Protein AF-A0A6A6BVY4-F1 (afdb_monomer)

Mean predicted aligned error: 12.81 Å

InterPro domains:
  IPR028094 Restriction of telomere capping protein 4, C-terminal [PF14474] (1-71)
  IPR028094 Restriction of telomere capping protein 4, C-terminal [SM01312] (4-73)
  IPR039024 Restriction of telomere capping protein 4 [PTHR41391] (13-90)

Structure (mmCIF, N/CA/C/O backbone):
data_AF-A0A6A6BVY4-F1
#
_entry.id   AF-A0A6A6BVY4-F1
#
loop_
_atom_site.group_PDB
_atom_site.id
_atom_site.type_symbol
_atom_site.label_atom_id
_atom_site.label_alt_id
_atom_site.label_comp_id
_atom_site.label_asym_id
_atom_site.label_entity_id
_atom_site.label_seq_id
_atom_site.pdbx_PDB_ins_code
_atom_site.Cartn_x
_atom_site.Cartn_y
_atom_site.Cartn_z
_atom_site.occupancy
_atom_site.B_iso_or_equiv
_atom_site.auth_seq_id
_atom_site.auth_comp_id
_atom_site.auth_asym_id
_atom_site.auth_atom_id
_atom_site.pdbx_PDB_model_num
ATOM 1 N N . MET A 1 1 ? 11.015 -10.879 -4.202 1.00 61.47 1 MET A N 1
ATOM 2 C CA . MET A 1 1 ? 9.552 -10.651 -4.291 1.00 61.47 1 MET A CA 1
ATOM 3 C C . MET A 1 1 ? 9.239 -9.662 -5.404 1.00 61.47 1 MET A C 1
ATOM 5 O O . MET A 1 1 ? 8.477 -10.021 -6.290 1.00 61.47 1 MET A O 1
ATOM 9 N N . MET A 1 2 ? 9.887 -8.491 -5.427 1.00 71.25 2 MET A N 1
ATOM 10 C CA . MET A 1 2 ? 9.717 -7.524 -6.520 1.00 71.25 2 MET A CA 1
ATOM 11 C C . MET A 1 2 ? 10.096 -8.060 -7.893 1.00 71.25 2 MET A C 1
ATOM 13 O O . MET A 1 2 ? 9.350 -7.818 -8.827 1.00 71.25 2 MET A O 1
ATOM 17 N N . ASP A 1 3 ? 11.137 -8.886 -8.009 1.00 74.62 3 ASP A N 1
ATOM 18 C CA . ASP A 1 3 ? 11.485 -9.508 -9.297 1.00 74.62 3 ASP A CA 1
ATOM 19 C C . ASP A 1 3 ? 10.357 -10.377 -9.869 1.00 74.62 3 ASP A C 1
ATOM 21 O O . ASP A 1 3 ? 10.190 -10.474 -11.081 1.00 74.62 3 ASP A O 1
ATOM 25 N N . TRP A 1 4 ? 9.552 -10.997 -8.998 1.00 79.06 4 TRP A N 1
ATOM 26 C CA . TRP A 1 4 ? 8.435 -11.835 -9.427 1.00 79.06 4 TRP A CA 1
ATOM 27 C C . TRP A 1 4 ? 7.242 -10.995 -9.878 1.00 79.06 4 TRP A C 1
ATOM 29 O O . TRP A 1 4 ? 6.656 -11.289 -10.914 1.00 79.06 4 TRP A O 1
ATOM 39 N N . ILE A 1 5 ? 6.907 -9.941 -9.124 1.00 72.75 5 ILE A N 1
ATOM 40 C CA . ILE A 1 5 ? 5.829 -9.012 -9.488 1.00 72.75 5 ILE A CA 1
ATOM 41 C C . ILE A 1 5 ? 6.218 -8.264 -10.766 1.00 72.75 5 ILE A C 1
ATOM 43 O O . ILE A 1 5 ? 5.482 -8.308 -11.744 1.00 72.75 5 ILE A O 1
ATOM 47 N N . ALA A 1 6 ? 7.410 -7.666 -10.806 1.00 75.25 6 ALA A N 1
ATOM 48 C CA . ALA A 1 6 ? 7.935 -6.993 -11.985 1.00 75.25 6 ALA A CA 1
ATOM 49 C C . ALA A 1 6 ? 7.931 -7.933 -13.198 1.00 75.25 6 ALA A C 1
ATOM 51 O O . ALA A 1 6 ? 7.350 -7.589 -14.221 1.00 75.25 6 ALA A O 1
ATOM 52 N N . GLY A 1 7 ? 8.438 -9.161 -13.079 1.00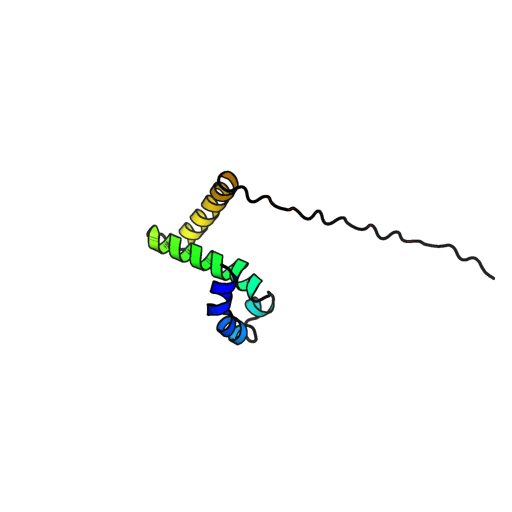 79.88 7 GLY A N 1
ATOM 53 C CA . GLY A 1 7 ? 8.404 -10.131 -14.179 1.00 79.88 7 GLY A CA 1
ATOM 54 C C . GLY A 1 7 ? 7.003 -10.526 -14.675 1.00 79.88 7 GLY A C 1
ATOM 55 O O . GLY A 1 7 ? 6.906 -11.223 -15.682 1.00 79.88 7 GLY A O 1
ATOM 56 N N . LYS A 1 8 ? 5.925 -10.133 -13.984 1.00 82.94 8 LYS A N 1
ATOM 57 C CA . LYS A 1 8 ? 4.535 -10.420 -14.364 1.00 82.94 8 LYS A CA 1
ATOM 58 C C . LYS A 1 8 ? 3.748 -9.236 -14.907 1.00 82.94 8 LYS A C 1
ATOM 60 O O . LYS A 1 8 ? 2.759 -9.496 -15.574 1.00 82.94 8 LYS A O 1
ATOM 65 N N . VAL A 1 9 ? 4.135 -8.002 -14.585 1.00 81.44 9 VAL A N 1
ATOM 66 C CA . VAL A 1 9 ? 3.372 -6.795 -14.966 1.00 81.44 9 VAL A CA 1
ATOM 67 C C . VAL A 1 9 ? 4.207 -5.725 -15.678 1.00 81.44 9 VAL A C 1
ATOM 69 O O . VAL A 1 9 ? 3.684 -4.683 -16.056 1.00 81.44 9 VAL A O 1
ATOM 72 N N . THR A 1 10 ? 5.518 -5.931 -15.841 1.00 83.31 10 THR A N 1
ATOM 73 C CA . THR A 1 10 ? 6.422 -4.914 -16.415 1.00 83.31 10 THR A CA 1
ATOM 74 C C . THR A 1 10 ? 6.176 -4.676 -17.902 1.00 83.31 10 THR A C 1
ATOM 76 O O . THR A 1 10 ? 6.285 -3.533 -18.340 1.00 83.31 10 THR A O 1
ATOM 79 N N . ASP A 1 11 ? 5.813 -5.710 -18.661 1.00 84.94 11 ASP A N 1
ATOM 80 C CA . ASP A 1 11 ? 5.570 -5.592 -20.103 1.00 84.94 11 ASP A CA 1
ATOM 81 C C . ASP A 1 11 ? 4.342 -4.709 -20.376 1.00 84.94 11 ASP A C 1
ATOM 83 O O . ASP A 1 11 ? 4.413 -3.768 -21.168 1.00 84.94 11 ASP A O 1
ATOM 87 N N . GLU A 1 12 ? 3.255 -4.928 -19.634 1.00 86.06 12 GLU A N 1
ATOM 88 C CA . GLU A 1 12 ? 2.038 -4.121 -19.705 1.00 86.06 12 GLU A CA 1
ATOM 89 C C . GLU A 1 12 ? 2.281 -2.681 -19.235 1.00 86.06 12 GLU A C 1
ATOM 91 O O . GLU A 1 12 ? 1.806 -1.732 -19.859 1.00 86.06 12 GLU A O 1
ATOM 96 N N . ILE A 1 13 ? 3.058 -2.484 -18.161 1.00 83.62 13 ILE A N 1
ATOM 97 C CA . ILE A 1 13 ? 3.397 -1.133 -17.692 1.00 83.62 13 ILE A CA 1
ATOM 98 C C . ILE A 1 13 ? 4.228 -0.395 -18.747 1.00 83.62 13 ILE A C 1
ATOM 100 O O . ILE A 1 13 ? 3.977 0.783 -18.996 1.00 83.62 13 ILE A O 1
ATOM 104 N N . HIS A 1 14 ? 5.186 -1.059 -19.400 1.00 82.19 14 HIS A N 1
ATOM 105 C CA . HIS A 1 14 ? 5.999 -0.446 -20.453 1.00 82.19 14 HIS A CA 1
ATOM 106 C C . HIS A 1 14 ? 5.184 -0.033 -21.679 1.00 82.19 14 HIS A C 1
ATOM 108 O O . HIS A 1 14 ? 5.454 1.026 -22.250 1.00 82.19 14 HIS A O 1
ATOM 114 N N . GLU A 1 15 ? 4.190 -0.829 -22.070 1.00 85.12 15 GLU A N 1
ATOM 115 C CA . GLU A 1 15 ? 3.304 -0.510 -23.190 1.00 85.12 15 GLU A CA 1
ATOM 116 C C . GLU A 1 15 ? 2.492 0.768 -22.922 1.00 85.12 15 GLU A C 1
ATOM 118 O O . GLU A 1 15 ? 2.364 1.633 -23.793 1.00 85.12 15 GLU A O 1
ATOM 123 N N . VAL A 1 16 ? 2.008 0.937 -21.689 1.00 80.88 16 VAL A N 1
ATOM 124 C CA . VAL A 1 16 ? 1.188 2.093 -21.296 1.00 80.88 16 VAL A CA 1
ATOM 125 C C . VAL A 1 16 ? 2.042 3.311 -20.910 1.00 80.88 16 VAL A C 1
ATOM 127 O O . VAL A 1 16 ? 1.607 4.447 -21.106 1.00 80.88 16 VAL A O 1
ATOM 130 N N . ALA A 1 17 ? 3.286 3.116 -20.454 1.00 78.25 17 ALA A N 1
ATOM 131 C CA . ALA A 1 17 ? 4.196 4.188 -20.028 1.00 78.25 17 ALA A CA 1
ATOM 132 C C . ALA A 1 17 ? 4.469 5.246 -21.107 1.00 78.25 17 ALA A C 1
ATOM 134 O O . ALA A 1 17 ? 4.708 6.408 -20.786 1.00 78.25 17 ALA A O 1
ATOM 135 N N . GLY A 1 18 ? 4.425 4.863 -22.387 1.00 71.06 18 GLY A N 1
ATOM 136 C CA . GLY A 1 18 ? 4.578 5.801 -23.502 1.00 71.06 18 GLY A CA 1
ATOM 137 C C . GLY A 1 18 ? 3.379 6.736 -23.705 1.00 71.06 18 GLY A C 1
ATOM 138 O O . GLY A 1 18 ? 3.515 7.761 -24.370 1.00 71.06 18 GLY A O 1
ATOM 139 N N . SER A 1 19 ? 2.219 6.392 -23.142 1.00 79.00 19 SER A N 1
ATOM 140 C CA . SER A 1 19 ? 0.956 7.125 -23.304 1.00 79.00 19 SER A CA 1
ATOM 141 C C . SER A 1 19 ? 0.477 7.793 -22.013 1.00 79.00 19 SER A C 1
ATOM 143 O O . SER A 1 19 ? -0.260 8.775 -22.085 1.00 79.00 19 SER A O 1
ATOM 145 N N . ASP A 1 20 ? 0.894 7.290 -20.847 1.00 78.19 20 ASP A N 1
ATOM 146 C CA . ASP A 1 20 ? 0.528 7.828 -19.536 1.00 78.19 20 ASP A CA 1
ATOM 147 C C . ASP A 1 20 ? 1.713 8.573 -18.879 1.00 78.19 20 ASP A C 1
ATOM 149 O O . ASP A 1 20 ? 2.693 7.943 -18.460 1.00 78.19 20 ASP A O 1
ATOM 153 N N . PRO A 1 21 ? 1.633 9.912 -18.733 1.00 70.62 21 PRO A N 1
ATOM 154 C CA . PRO A 1 21 ? 2.681 10.715 -18.107 1.00 70.62 21 PRO A CA 1
ATOM 155 C C . PRO A 1 21 ? 2.978 10.339 -16.649 1.00 70.62 21 PRO A C 1
ATOM 157 O O . PRO A 1 21 ? 4.105 10.537 -16.199 1.00 70.62 21 PRO A O 1
ATOM 160 N N . LEU A 1 22 ? 1.999 9.815 -15.901 1.00 70.19 22 LEU A N 1
ATOM 161 C CA . LEU A 1 22 ? 2.183 9.419 -14.499 1.00 70.19 22 LEU A CA 1
ATOM 162 C C . LEU A 1 22 ? 3.045 8.162 -14.384 1.00 70.19 22 LEU A C 1
ATOM 164 O O . LEU A 1 22 ? 3.830 8.038 -13.443 1.00 70.19 22 LEU A O 1
ATOM 168 N N . ILE A 1 23 ? 2.932 7.262 -15.363 1.00 71.06 23 ILE A N 1
ATOM 169 C CA . ILE A 1 23 ? 3.775 6.072 -15.466 1.00 71.06 23 ILE A CA 1
ATOM 170 C C . ILE A 1 23 ? 5.158 6.466 -15.994 1.00 71.06 23 ILE A C 1
ATOM 172 O O . ILE A 1 23 ? 6.163 6.081 -15.405 1.00 71.06 23 ILE A O 1
ATOM 176 N N . GLY A 1 24 ? 5.225 7.278 -17.055 1.00 65.81 24 GLY A N 1
ATOM 177 C CA . GLY A 1 24 ? 6.485 7.696 -17.680 1.00 65.81 24 GLY A CA 1
ATOM 178 C C . GLY A 1 24 ? 7.379 8.595 -16.812 1.00 65.81 24 GLY A C 1
ATOM 179 O O . GLY A 1 24 ? 8.586 8.652 -17.038 1.00 65.81 24 GLY A O 1
ATOM 180 N N . TYR A 1 25 ? 6.817 9.285 -15.811 1.00 63.69 25 TYR A N 1
ATOM 181 C CA . TYR A 1 25 ? 7.578 10.117 -14.869 1.00 63.69 25 TYR A CA 1
ATOM 182 C C . TYR A 1 25 ? 8.382 9.297 -13.844 1.00 63.69 25 TYR A C 1
ATOM 184 O O . TYR A 1 25 ? 9.402 9.771 -13.343 1.00 63.69 25 TYR A O 1
ATOM 192 N N . LYS A 1 26 ? 7.953 8.068 -13.528 1.00 66.62 26 LYS A N 1
ATOM 193 C CA . LYS A 1 26 ? 8.652 7.171 -12.593 1.00 66.62 26 LYS A CA 1
ATOM 194 C C . LYS A 1 26 ? 9.333 6.027 -13.343 1.00 66.62 26 LYS A C 1
ATOM 196 O O . LYS A 1 26 ? 8.994 5.698 -14.474 1.00 66.62 26 LYS A O 1
ATOM 201 N N . THR A 1 27 ? 10.306 5.376 -12.705 1.00 81.81 27 THR A N 1
ATOM 202 C CA . THR A 1 27 ? 10.758 4.061 -13.189 1.00 81.81 27 THR A CA 1
ATOM 203 C C . THR A 1 27 ? 9.608 3.059 -13.040 1.00 81.81 27 THR A C 1
ATOM 205 O O . THR A 1 27 ? 8.784 3.210 -12.138 1.00 81.81 27 THR A O 1
ATOM 208 N N . VAL A 1 28 ? 9.558 2.004 -13.862 1.00 81.00 28 VAL A N 1
ATOM 209 C CA . VAL A 1 28 ? 8.527 0.949 -13.730 1.00 81.00 28 VAL A CA 1
ATOM 210 C C . VAL A 1 28 ? 8.476 0.395 -12.305 1.00 81.00 28 VAL A C 1
ATOM 212 O O . VAL A 1 28 ? 7.402 0.249 -11.728 1.00 81.00 28 VAL A O 1
ATOM 215 N N . SER A 1 29 ? 9.642 0.175 -11.692 1.00 82.25 29 SER A N 1
ATOM 216 C CA . SER A 1 29 ? 9.724 -0.243 -10.292 1.00 82.25 29 SER A CA 1
ATOM 217 C C . SER A 1 29 ? 9.120 0.792 -9.339 1.00 82.25 29 SER A C 1
ATOM 219 O O . SER A 1 29 ? 8.397 0.410 -8.424 1.00 82.25 29 SER A O 1
ATOM 221 N N . GLY A 1 30 ? 9.389 2.086 -9.544 1.00 84.56 30 GLY A N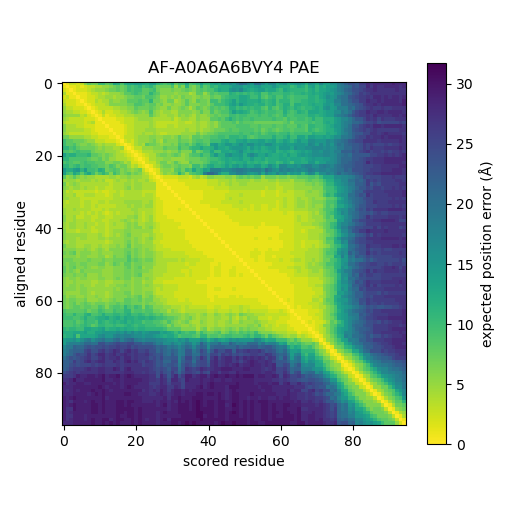 1
ATOM 222 C CA . GLY A 1 30 ? 8.811 3.164 -8.738 1.00 84.56 30 GLY A CA 1
ATOM 223 C C . GLY A 1 30 ? 7.292 3.255 -8.882 1.00 84.56 30 GLY A C 1
ATOM 224 O O . GLY A 1 30 ? 6.592 3.425 -7.890 1.00 84.56 30 GLY A O 1
ATOM 225 N N . PHE A 1 31 ? 6.760 3.057 -10.089 1.00 84.06 31 PHE A N 1
ATOM 226 C CA . PHE A 1 31 ? 5.315 2.996 -10.309 1.00 84.06 31 PHE A CA 1
ATOM 227 C C . PHE A 1 31 ? 4.670 1.795 -9.598 1.00 84.06 31 PHE A C 1
ATOM 229 O O . PHE A 1 31 ? 3.644 1.945 -8.937 1.00 84.06 31 PHE A O 1
ATOM 236 N N . ILE A 1 32 ? 5.298 0.615 -9.661 1.00 85.19 32 ILE A N 1
ATOM 237 C CA . ILE A 1 32 ? 4.820 -0.565 -8.930 1.00 85.19 32 ILE A CA 1
ATOM 23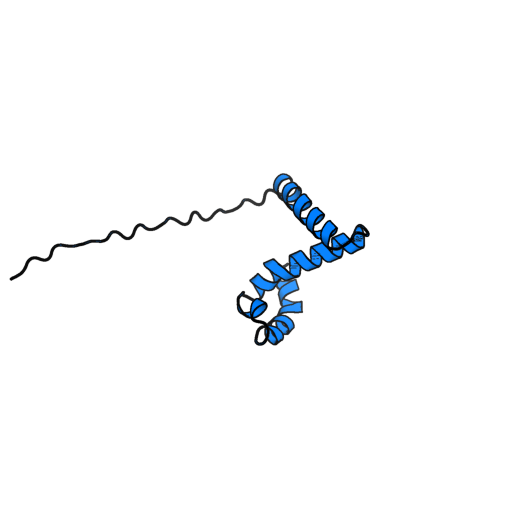8 C C . ILE A 1 32 ? 4.803 -0.290 -7.418 1.00 85.19 32 ILE A C 1
ATOM 240 O O . ILE A 1 32 ? 3.785 -0.536 -6.776 1.00 85.19 32 ILE A O 1
ATOM 244 N N . GLN A 1 33 ? 5.906 0.224 -6.858 1.00 85.50 33 GLN A N 1
ATOM 245 C CA . GLN A 1 33 ? 6.036 0.456 -5.413 1.00 85.50 33 GLN A CA 1
ATOM 246 C C . GLN A 1 33 ? 5.092 1.531 -4.888 1.00 85.50 33 GLN A C 1
ATOM 248 O O . GLN A 1 33 ? 4.462 1.340 -3.858 1.00 85.50 33 GLN A O 1
ATOM 253 N N . GLU A 1 34 ? 5.028 2.672 -5.566 1.00 86.69 34 GLU A N 1
ATOM 254 C CA . GLU A 1 34 ? 4.393 3.867 -5.011 1.00 86.69 34 GLU A CA 1
ATOM 255 C C . GLU A 1 34 ? 2.926 4.006 -5.427 1.00 86.69 34 GLU A C 1
ATOM 257 O O . GLU A 1 34 ? 2.235 4.878 -4.909 1.00 86.69 34 GLU A O 1
ATOM 262 N N . VAL A 1 35 ? 2.452 3.186 -6.373 1.00 87.75 35 VAL A N 1
ATOM 263 C CA . VAL A 1 35 ? 1.075 3.257 -6.886 1.00 87.75 35 VAL A CA 1
ATOM 264 C C . VAL A 1 35 ? 0.397 1.893 -6.849 1.00 87.75 35 VAL A C 1
ATOM 266 O O . VAL A 1 35 ? -0.569 1.715 -6.112 1.00 87.75 35 VAL A O 1
ATOM 269 N N . LEU A 1 36 ? 0.898 0.910 -7.605 1.00 87.50 36 LEU A N 1
ATOM 270 C CA . LEU A 1 36 ? 0.179 -0.363 -7.757 1.00 87.50 36 LEU A CA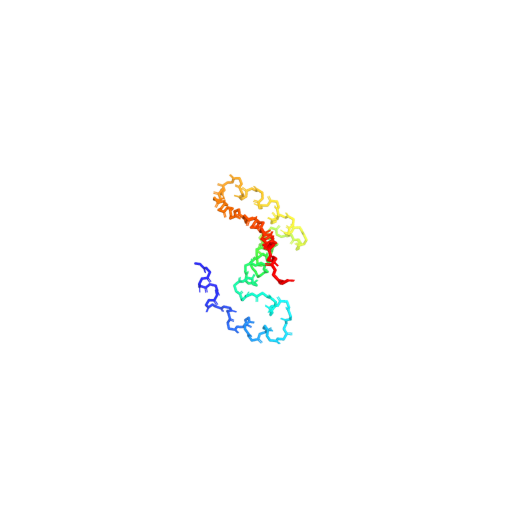 1
ATOM 271 C C . LEU A 1 36 ? 0.083 -1.152 -6.451 1.00 87.50 36 LEU A C 1
ATOM 273 O O . LEU A 1 36 ? -0.964 -1.726 -6.166 1.00 87.50 36 LEU A O 1
ATOM 277 N N . VAL A 1 37 ? 1.158 -1.191 -5.662 1.00 89.19 37 VAL A N 1
ATOM 278 C CA . VAL A 1 37 ? 1.171 -1.907 -4.380 1.00 89.19 37 VAL A CA 1
ATOM 279 C C . VAL A 1 37 ? 0.197 -1.275 -3.369 1.00 89.19 37 VAL A C 1
ATOM 281 O O . VAL A 1 37 ? -0.645 -2.016 -2.859 1.00 89.19 37 VAL A O 1
ATOM 284 N N . PRO A 1 38 ? 0.224 0.049 -3.103 1.00 91.12 38 PRO A N 1
ATOM 285 C CA . PRO A 1 38 ? -0.756 0.700 -2.230 1.00 91.12 38 PRO A CA 1
ATOM 286 C C . PRO A 1 38 ? -2.210 0.548 -2.692 1.00 91.12 38 PRO A C 1
ATOM 288 O O . PRO A 1 38 ? -3.094 0.299 -1.870 1.00 91.12 38 PRO A O 1
ATOM 291 N N . GLU A 1 39 ? -2.478 0.654 -3.996 1.00 93.56 39 GLU A N 1
ATOM 292 C CA . GLU A 1 39 ? -3.838 0.488 -4.525 1.00 93.56 39 GLU A CA 1
ATOM 293 C C . GLU A 1 39 ? -4.323 -0.960 -4.393 1.00 93.56 39 GLU A C 1
ATOM 295 O O . GLU A 1 39 ? -5.450 -1.201 -3.961 1.00 93.56 39 GLU A O 1
ATOM 300 N N . LEU A 1 40 ? -3.460 -1.948 -4.659 1.00 93.88 40 LEU A N 1
ATOM 301 C CA . LEU A 1 40 ? -3.789 -3.352 -4.416 1.00 93.88 40 LEU A CA 1
ATOM 302 C C . LEU A 1 40 ? -4.068 -3.622 -2.933 1.00 93.88 40 LEU A C 1
ATOM 304 O O . LEU A 1 40 ? -5.046 -4.293 -2.614 1.00 93.88 40 LEU A O 1
ATOM 308 N N . ALA A 1 41 ? -3.247 -3.085 -2.029 1.00 94.38 41 ALA A N 1
ATOM 309 C CA . ALA A 1 41 ? -3.467 -3.216 -0.591 1.00 94.38 41 ALA A CA 1
ATOM 310 C C . ALA A 1 41 ? -4.812 -2.602 -0.164 1.00 94.38 41 ALA A C 1
ATOM 312 O O . ALA A 1 41 ? -5.563 -3.226 0.583 1.00 94.38 41 ALA A O 1
ATOM 313 N N . THR A 1 42 ? -5.153 -1.427 -0.697 1.00 96.56 42 THR A N 1
ATOM 314 C CA . THR A 1 42 ? -6.441 -0.761 -0.450 1.00 96.56 42 THR A CA 1
ATOM 315 C C . THR A 1 42 ? -7.618 -1.620 -0.916 1.00 96.56 42 THR A C 1
ATOM 317 O O . THR A 1 42 ? -8.579 -1.792 -0.167 1.00 96.56 42 THR A O 1
ATOM 320 N N . MET A 1 43 ? -7.540 -2.200 -2.120 1.00 97.38 43 MET A N 1
ATOM 321 C CA . MET A 1 43 ? -8.581 -3.096 -2.641 1.00 97.38 43 MET A CA 1
ATOM 322 C C . MET A 1 43 ? -8.751 -4.344 -1.771 1.00 97.38 43 MET A C 1
ATOM 324 O O . MET A 1 43 ? -9.880 -4.714 -1.461 1.00 97.38 43 MET A O 1
ATOM 328 N N . LEU A 1 44 ? -7.646 -4.959 -1.339 1.00 97.19 44 LEU A N 1
ATOM 329 C CA . LEU A 1 44 ? -7.681 -6.139 -0.473 1.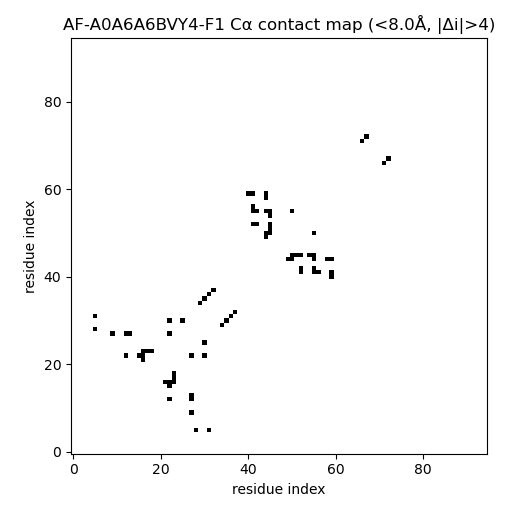00 97.19 44 LEU A CA 1
ATOM 330 C C . LEU A 1 44 ? -8.315 -5.831 0.888 1.00 97.19 44 LEU A C 1
ATOM 332 O O . LEU A 1 44 ? -9.123 -6.616 1.371 1.00 97.19 44 LEU A O 1
ATOM 336 N N . ILE A 1 45 ? -7.996 -4.681 1.488 1.00 97.81 45 ILE A N 1
ATOM 337 C CA . ILE A 1 45 ? -8.612 -4.234 2.746 1.00 97.81 45 ILE A CA 1
ATOM 338 C C . ILE A 1 45 ? -10.110 -3.990 2.557 1.00 97.81 45 ILE A C 1
ATOM 340 O O . ILE A 1 45 ? -10.912 -4.405 3.391 1.00 97.81 45 ILE A O 1
ATOM 344 N N . ALA A 1 46 ? -10.494 -3.317 1.469 1.00 98.12 46 ALA A N 1
ATOM 345 C CA . ALA A 1 46 ? -11.893 -3.042 1.169 1.00 98.12 46 ALA A CA 1
ATOM 346 C C . ALA A 1 46 ? -12.707 -4.337 1.012 1.00 98.12 46 ALA A C 1
ATOM 348 O O . ALA A 1 46 ? -13.801 -4.431 1.566 1.00 98.12 46 ALA A O 1
ATOM 349 N N . GLU A 1 47 ? -12.161 -5.329 0.300 1.00 98.25 47 GLU A N 1
ATOM 350 C CA . GLU A 1 47 ? -12.789 -6.638 0.089 1.00 98.25 47 GLU A CA 1
ATOM 351 C C . GLU A 1 47 ? -12.885 -7.454 1.386 1.00 98.25 47 GLU A C 1
ATOM 353 O O . GLU A 1 47 ? -13.951 -7.981 1.697 1.00 98.25 47 GLU A O 1
ATOM 358 N N . ASP A 1 48 ? -11.799 -7.544 2.158 1.00 98.25 48 ASP A N 1
ATOM 359 C CA . ASP A 1 48 ? -11.743 -8.370 3.371 1.00 98.25 48 ASP A CA 1
ATOM 360 C C . ASP A 1 48 ? -12.601 -7.798 4.509 1.00 98.25 48 ASP A C 1
ATOM 362 O O . ASP A 1 48 ? -13.263 -8.535 5.242 1.00 98.25 48 ASP A O 1
ATOM 366 N N . MET A 1 49 ? -12.626 -6.469 4.644 1.00 97.44 49 MET A N 1
ATOM 367 C CA . MET A 1 49 ?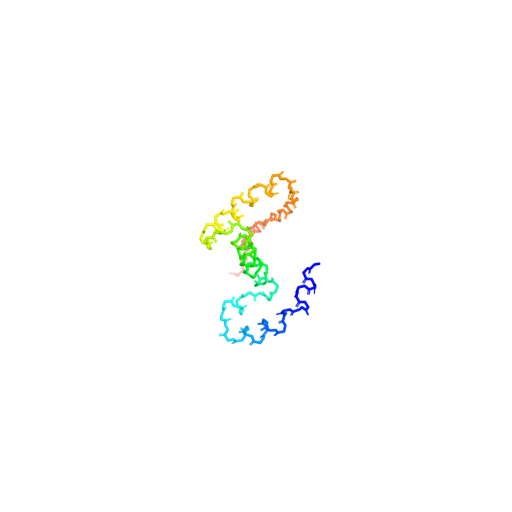 -13.313 -5.784 5.742 1.00 97.44 49 MET A CA 1
ATOM 368 C C . MET A 1 49 ? -14.718 -5.280 5.379 1.00 97.44 49 MET A C 1
ATOM 370 O O . MET A 1 49 ? -15.382 -4.710 6.245 1.00 97.44 49 MET A O 1
ATOM 374 N N . ASP A 1 50 ? -15.170 -5.480 4.135 1.00 97.81 50 ASP A N 1
ATOM 375 C CA . ASP A 1 50 ? -16.447 -4.985 3.591 1.00 97.81 50 ASP A CA 1
ATOM 376 C C . ASP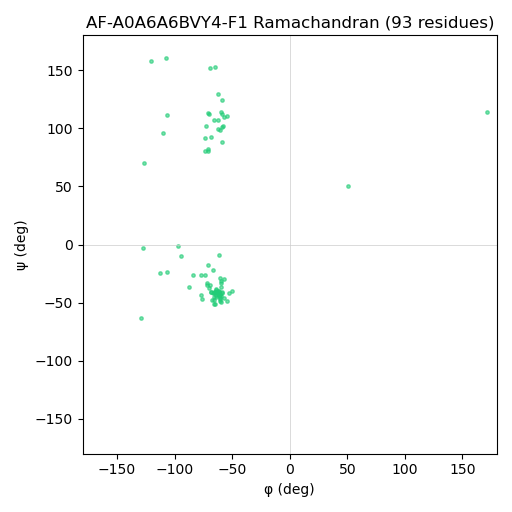 A 1 50 ? -16.647 -3.475 3.835 1.00 97.81 50 ASP A C 1
ATOM 378 O O . ASP A 1 50 ? -17.657 -3.006 4.370 1.00 97.81 50 ASP A O 1
ATOM 382 N N . VAL A 1 51 ? -15.629 -2.687 3.479 1.00 98.25 51 VAL A N 1
ATOM 383 C CA . VAL A 1 51 ? -15.633 -1.226 3.638 1.00 98.25 51 VAL A CA 1
ATOM 384 C C . VAL A 1 51 ? -15.451 -0.511 2.307 1.00 98.25 51 VAL A C 1
ATOM 386 O O . VAL A 1 51 ? -14.902 -1.038 1.345 1.00 98.25 51 VAL A O 1
ATOM 389 N N . GLN A 1 52 ? -15.888 0.747 2.257 1.00 97.75 52 GLN A N 1
ATOM 390 C CA . GLN A 1 52 ? -15.630 1.598 1.099 1.00 97.75 52 GLN A CA 1
ATOM 391 C C . GLN A 1 52 ? -14.146 1.956 0.997 1.00 97.75 52 GLN A C 1
ATOM 393 O O . GLN A 1 52 ? -13.452 2.101 2.003 1.00 97.75 52 GLN A O 1
ATOM 398 N N . GLU A 1 53 ? -13.700 2.205 -0.230 1.00 96.12 53 GLU A N 1
ATOM 399 C CA . GLU A 1 53 ? -12.317 2.531 -0.588 1.00 96.12 53 GLU A CA 1
ATOM 400 C C . GLU A 1 53 ? -11.711 3.661 0.262 1.00 96.12 53 GLU A C 1
ATOM 402 O O . GLU A 1 53 ? -10.567 3.569 0.698 1.00 96.12 53 GLU A O 1
ATOM 407 N N . ALA A 1 54 ? -12.489 4.706 0.570 1.00 96.88 54 ALA A N 1
ATOM 408 C CA . ALA A 1 54 ? -12.039 5.796 1.437 1.00 96.88 54 ALA A CA 1
ATOM 409 C C . ALA A 1 54 ? -11.656 5.302 2.843 1.00 96.88 54 ALA A C 1
ATOM 411 O O . ALA A 1 54 ? -10.592 5.649 3.348 1.00 96.88 54 ALA A O 1
ATOM 412 N N . ARG A 1 55 ? -12.479 4.432 3.444 1.00 97.62 55 ARG A N 1
ATOM 413 C CA . ARG A 1 55 ? -12.186 3.854 4.761 1.00 97.62 55 ARG A CA 1
ATOM 414 C C . ARG A 1 55 ? -11.050 2.835 4.687 1.00 97.62 55 ARG A C 1
ATOM 416 O O . ARG A 1 55 ? -10.252 2.767 5.613 1.00 97.62 55 ARG A O 1
ATOM 423 N N . ALA A 1 56 ? -10.936 2.081 3.595 1.00 97.81 56 ALA A N 1
ATOM 424 C CA . ALA A 1 56 ? -9.805 1.179 3.386 1.00 97.81 56 ALA A CA 1
ATOM 425 C C . ALA A 1 56 ? -8.464 1.932 3.341 1.00 97.81 56 ALA A C 1
ATOM 427 O O . ALA A 1 56 ? -7.499 1.482 3.955 1.00 97.81 56 ALA A O 1
ATOM 428 N N . ARG A 1 57 ? -8.411 3.108 2.696 1.00 95.81 57 ARG A N 1
ATOM 429 C CA . ARG A 1 57 ? -7.214 3.969 2.706 1.00 95.81 57 ARG A CA 1
ATOM 430 C C . ARG A 1 57 ? -6.864 4.474 4.102 1.00 95.81 57 ARG A C 1
ATOM 432 O O . ARG A 1 57 ? -5.693 4.478 4.464 1.00 95.81 57 ARG A O 1
ATOM 439 N N . GLU A 1 58 ? -7.864 4.871 4.889 1.00 96.69 58 GLU A N 1
ATOM 440 C CA . GLU A 1 58 ? -7.649 5.258 6.290 1.00 96.69 58 GLU A CA 1
ATOM 441 C C . GLU A 1 58 ? -7.072 4.095 7.103 1.00 96.69 58 GLU A C 1
ATOM 443 O O . GLU A 1 58 ? -6.074 4.271 7.791 1.00 96.69 58 GLU A O 1
ATOM 448 N N . ILE A 1 59 ? -7.643 2.893 6.970 1.00 96.50 59 ILE A N 1
ATOM 449 C CA . ILE A 1 59 ? -7.165 1.686 7.660 1.00 96.50 59 ILE A CA 1
ATOM 450 C C . ILE A 1 59 ? -5.733 1.336 7.244 1.00 96.50 59 ILE A C 1
ATOM 452 O O . ILE A 1 59 ? -4.926 0.964 8.097 1.00 96.50 59 ILE A O 1
ATOM 456 N N . LEU A 1 60 ? -5.397 1.457 5.957 1.00 94.75 60 LEU A N 1
ATOM 457 C CA . LEU A 1 60 ? -4.038 1.216 5.473 1.00 94.75 60 LEU A CA 1
ATOM 458 C C . LEU A 1 60 ? -3.040 2.193 6.114 1.00 94.75 60 LEU A C 1
ATOM 460 O O . LEU A 1 60 ? -1.987 1.756 6.568 1.00 94.75 60 LEU A O 1
ATOM 464 N N . GLY A 1 61 ? -3.398 3.477 6.222 1.00 92.81 61 GLY A N 1
ATOM 465 C CA . GLY A 1 61 ? -2.584 4.484 6.914 1.00 92.81 61 GLY A CA 1
ATOM 466 C C . GLY A 1 61 ? -2.469 4.243 8.425 1.00 92.81 61 GLY A C 1
ATOM 467 O O . GLY A 1 61 ? -1.380 4.319 8.979 1.00 92.81 61 GLY A O 1
ATOM 468 N N . GLU A 1 62 ? -3.565 3.870 9.095 1.00 93.25 62 GLU A N 1
ATOM 469 C CA . GLU A 1 62 ? -3.549 3.451 10.510 1.00 93.25 62 GLU A CA 1
ATOM 470 C C . GLU A 1 62 ? -2.641 2.216 10.720 1.00 93.25 62 GLU A C 1
ATOM 472 O O . GLU A 1 62 ? -1.995 2.068 11.759 1.00 93.25 62 GLU A O 1
ATOM 477 N N . SER A 1 63 ? -2.566 1.328 9.723 1.00 91.06 63 SER A N 1
ATOM 478 C CA . SER A 1 63 ? -1.747 0.110 9.769 1.00 91.06 63 SER A CA 1
ATOM 479 C C . SER A 1 63 ? -0.256 0.368 9.548 1.00 91.06 63 SER A C 1
ATOM 481 O O . SER A 1 63 ? 0.557 -0.415 10.037 1.00 91.06 63 SER A O 1
ATOM 483 N N . GLU A 1 64 ? 0.115 1.442 8.848 1.00 88.25 64 GLU A N 1
ATOM 484 C CA . GLU A 1 64 ? 1.512 1.851 8.644 1.00 88.25 64 GLU A CA 1
ATOM 485 C C . GLU A 1 64 ? 2.196 2.139 9.988 1.00 88.25 64 GLU A C 1
ATOM 487 O O . GLU A 1 64 ? 3.232 1.548 10.288 1.00 88.25 64 GLU A O 1
ATOM 492 N N . GLU A 1 65 ? 1.547 2.923 10.856 1.00 84.06 65 GLU A N 1
ATOM 493 C CA . GLU A 1 65 ? 2.056 3.246 12.197 1.00 84.06 65 GLU A CA 1
ATOM 494 C C . GLU A 1 65 ? 2.273 1.980 13.047 1.00 84.06 65 GLU A C 1
ATOM 496 O O . GLU A 1 65 ? 3.287 1.828 13.732 1.00 84.06 65 GLU A O 1
ATOM 501 N N . ILE A 1 66 ? 1.341 1.024 12.979 1.00 86.00 66 ILE A N 1
ATOM 502 C CA . ILE A 1 66 ? 1.475 -0.268 13.666 1.00 86.00 66 ILE A CA 1
ATOM 503 C C . ILE A 1 66 ? 2.625 -1.084 13.060 1.00 86.00 66 ILE A C 1
ATOM 505 O O . ILE A 1 66 ? 3.395 -1.711 13.795 1.00 86.00 66 ILE A O 1
ATOM 509 N N . GLY A 1 67 ? 2.743 -1.081 11.732 1.00 85.94 67 GLY A N 1
ATOM 510 C CA . GLY A 1 67 ? 3.804 -1.749 10.989 1.00 85.94 67 GLY A CA 1
ATOM 511 C C . GLY A 1 67 ? 5.189 -1.274 11.416 1.00 85.94 67 GLY A C 1
ATOM 512 O O . GLY A 1 67 ? 6.039 -2.111 11.718 1.00 85.94 67 GLY A O 1
ATOM 513 N N . ASP A 1 68 ? 5.381 0.036 11.548 1.00 84.81 68 ASP A N 1
ATOM 514 C CA . ASP A 1 68 ? 6.641 0.641 11.991 1.00 84.81 68 ASP A CA 1
ATOM 515 C C . ASP A 1 68 ? 7.019 0.229 13.417 1.00 84.81 68 ASP A C 1
ATOM 517 O O . ASP A 1 68 ? 8.183 -0.058 13.713 1.00 84.81 68 ASP A O 1
ATOM 521 N N . LEU A 1 69 ? 6.036 0.151 14.316 1.00 83.50 69 LEU A N 1
ATOM 522 C CA . LEU A 1 69 ? 6.263 -0.263 15.700 1.00 83.50 69 LEU A CA 1
ATOM 523 C C . LEU A 1 69 ? 6.642 -1.746 15.811 1.00 83.50 69 LEU A C 1
ATOM 525 O O . LEU A 1 69 ? 7.508 -2.102 16.615 1.00 83.50 69 LEU A O 1
ATOM 529 N N . VAL A 1 70 ? 5.983 -2.613 15.036 1.00 83.31 70 VAL A N 1
ATOM 530 C CA . VAL A 1 70 ? 6.112 -4.078 15.135 1.00 83.31 70 VAL A CA 1
ATOM 531 C C . VAL A 1 70 ? 7.267 -4.614 14.292 1.00 83.31 70 VAL A C 1
ATOM 533 O O . VAL A 1 70 ? 7.953 -5.553 14.698 1.00 83.31 70 VAL A O 1
ATOM 536 N N . ASN A 1 71 ? 7.497 -4.019 13.128 1.00 77.81 71 ASN A N 1
ATOM 537 C CA . ASN A 1 71 ? 8.530 -4.397 12.181 1.00 77.81 71 ASN A CA 1
ATOM 538 C C . ASN A 1 71 ? 9.377 -3.170 11.850 1.00 77.81 71 ASN A C 1
ATOM 540 O O . ASN A 1 71 ? 9.330 -2.662 10.733 1.00 77.81 71 ASN A O 1
ATOM 544 N N . GLN A 1 72 ? 10.171 -2.733 12.832 1.00 70.25 72 GLN A N 1
ATOM 545 C CA . GLN A 1 72 ? 11.166 -1.675 12.666 1.00 70.25 72 GLN A CA 1
ATOM 546 C C . GLN A 1 72 ? 12.163 -2.085 11.578 1.00 70.25 72 GLN A C 1
ATOM 548 O O . GLN A 1 72 ? 13.202 -2.701 11.846 1.00 70.25 72 GLN A O 1
ATOM 553 N N . ALA A 1 73 ? 11.850 -1.760 10.327 1.00 60.84 73 ALA A N 1
ATOM 554 C CA . ALA A 1 73 ? 12.843 -1.731 9.282 1.00 60.84 73 ALA A CA 1
ATOM 555 C C . ALA A 1 73 ? 13.884 -0.718 9.755 1.00 60.84 73 ALA A C 1
ATOM 557 O O . ALA A 1 73 ? 13.547 0.411 10.104 1.00 60.84 73 ALA A O 1
ATOM 558 N N . LYS A 1 74 ? 15.154 -1.127 9.844 1.00 59.56 74 LYS A N 1
ATOM 559 C CA . LYS A 1 74 ? 16.229 -0.154 10.026 1.00 59.56 74 LYS A CA 1
ATOM 560 C C . LYS A 1 74 ? 16.143 0.783 8.830 1.00 59.56 74 LYS A C 1
ATOM 562 O O . LYS A 1 74 ? 16.568 0.403 7.743 1.00 59.56 74 LYS A O 1
ATOM 567 N N . GLU A 1 75 ? 15.559 1.959 9.020 1.00 57.16 75 GLU A N 1
ATOM 568 C CA . GLU A 1 75 ? 15.664 3.035 8.054 1.00 57.16 75 GLU A CA 1
ATOM 569 C C . GLU A 1 75 ? 17.155 3.347 7.940 1.00 57.16 75 GLU A C 1
ATOM 571 O O . GLU A 1 75 ? 17.739 4.005 8.804 1.00 57.16 75 GLU A O 1
ATOM 576 N N . GLU A 1 76 ? 17.812 2.819 6.910 1.00 55.19 76 GLU A N 1
ATOM 577 C CA . GLU A 1 76 ? 19.139 3.281 6.537 1.00 55.19 76 GLU A CA 1
ATOM 578 C C . GLU A 1 76 ? 18.950 4.680 5.945 1.00 55.19 76 GLU A C 1
ATOM 580 O O . GLU A 1 76 ? 18.787 4.877 4.742 1.00 55.19 76 GLU A O 1
ATOM 585 N N . ARG A 1 77 ? 18.848 5.670 6.837 1.00 52.41 77 ARG A N 1
ATOM 586 C CA . ARG A 1 77 ? 18.780 7.079 6.476 1.00 52.41 77 ARG A CA 1
ATOM 587 C C . ARG A 1 77 ? 20.120 7.448 5.858 1.00 52.41 77 ARG A C 1
ATOM 589 O O . ARG A 1 77 ? 21.122 7.555 6.559 1.00 52.41 77 ARG A O 1
ATOM 596 N N . VAL A 1 78 ? 20.140 7.644 4.544 1.00 57.78 78 VAL A N 1
ATOM 597 C CA . VAL A 1 78 ? 21.277 8.278 3.878 1.00 57.78 78 VAL A CA 1
ATOM 598 C C . VAL A 1 78 ? 21.218 9.762 4.233 1.00 57.78 78 VAL A C 1
ATOM 600 O O . VAL A 1 78 ? 20.396 10.505 3.694 1.00 57.78 78 VAL A O 1
ATOM 603 N N . GLU A 1 79 ? 22.050 10.199 5.179 1.00 52.72 79 GLU A N 1
ATOM 604 C CA . GLU A 1 79 ? 22.276 11.625 5.408 1.00 52.72 79 GLU A CA 1
ATOM 605 C C . GLU A 1 79 ? 22.896 12.214 4.140 1.00 52.72 79 GLU A C 1
ATOM 607 O O . GLU A 1 79 ? 24.047 11.951 3.793 1.00 52.72 79 GLU A O 1
ATOM 612 N N . ILE A 1 80 ? 22.102 12.991 3.405 1.00 59.78 80 ILE A N 1
ATOM 613 C CA . ILE A 1 80 ? 22.594 13.740 2.256 1.00 59.78 80 ILE A CA 1
ATOM 614 C C . ILE A 1 80 ? 23.418 14.899 2.821 1.00 59.78 80 ILE A C 1
ATOM 616 O O . ILE A 1 80 ? 22.879 15.962 3.140 1.00 59.78 80 ILE A O 1
ATOM 620 N N . GLU A 1 81 ? 24.725 14.693 2.986 1.00 55.19 81 GLU A N 1
ATOM 621 C CA . GLU A 1 81 ? 25.643 15.780 3.309 1.00 55.19 81 GLU A CA 1
ATOM 622 C C . GLU A 1 81 ? 25.558 16.828 2.194 1.00 55.19 81 GLU A C 1
ATOM 624 O O . GLU A 1 81 ? 25.952 16.600 1.046 1.00 55.19 81 GLU A O 1
ATOM 629 N N . LYS A 1 82 ? 25.027 18.009 2.529 1.00 51.34 82 LYS A N 1
ATOM 630 C CA . LYS A 1 82 ? 25.158 19.188 1.677 1.00 51.34 82 LYS A CA 1
ATOM 631 C C . LYS A 1 82 ? 26.648 19.495 1.572 1.00 51.34 82 LYS A C 1
ATOM 633 O O . LYS A 1 82 ? 27.205 20.124 2.469 1.00 51.34 82 LYS A O 1
ATOM 638 N N . LYS A 1 83 ? 27.291 19.084 0.475 1.00 53.84 83 LYS A N 1
ATOM 639 C CA . LYS A 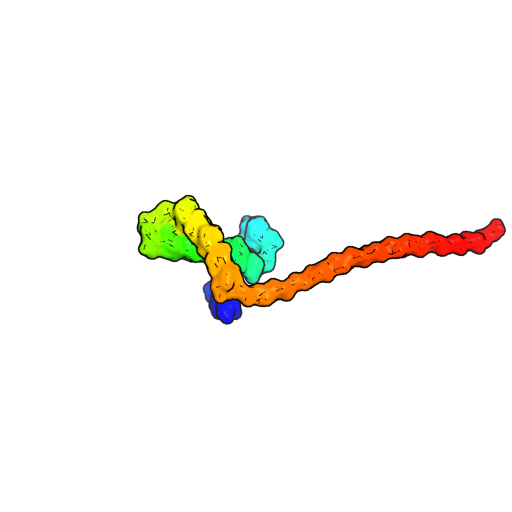1 83 ? 28.566 19.676 0.067 1.00 53.84 83 LYS A CA 1
ATOM 640 C C . LYS A 1 83 ? 28.322 21.169 -0.113 1.00 53.84 83 LYS A C 1
ATOM 642 O O . LYS A 1 83 ? 27.743 21.596 -1.108 1.00 53.84 83 LYS A O 1
ATOM 647 N N . THR A 1 84 ? 28.736 21.952 0.874 1.00 49.59 84 THR A N 1
ATOM 648 C CA . THR A 1 84 ? 29.018 23.368 0.684 1.00 49.59 84 THR A CA 1
ATOM 649 C C . THR A 1 84 ? 30.066 23.441 -0.414 1.00 49.59 84 THR A C 1
ATOM 651 O O . THR A 1 84 ? 31.197 22.988 -0.221 1.00 49.59 84 THR A O 1
ATOM 654 N N . VAL A 1 85 ? 29.666 23.926 -1.586 1.00 63.47 85 VAL A N 1
ATOM 655 C CA . VAL A 1 85 ? 30.617 24.382 -2.595 1.00 63.47 85 VAL A CA 1
ATOM 656 C C . VAL A 1 85 ? 31.406 25.495 -1.911 1.00 63.47 85 VAL A C 1
ATOM 658 O O . VAL A 1 85 ? 30.822 26.473 -1.450 1.00 63.47 85 VAL A O 1
ATOM 661 N N . LYS A 1 86 ? 32.702 25.264 -1.700 1.00 56.69 86 LYS A N 1
ATOM 662 C CA . LYS A 1 86 ? 33.632 26.344 -1.402 1.00 56.69 86 LYS A CA 1
ATOM 663 C C . LYS A 1 86 ? 33.773 27.100 -2.715 1.00 56.69 86 LYS A C 1
ATOM 665 O O . LYS A 1 86 ? 34.250 26.519 -3.686 1.00 56.69 86 LYS A O 1
ATOM 670 N N . ASP A 1 87 ? 33.286 28.330 -2.739 1.00 54.38 87 ASP A N 1
ATOM 671 C CA . ASP A 1 87 ? 33.713 29.300 -3.734 1.00 54.38 87 ASP A CA 1
ATOM 672 C C . ASP A 1 87 ? 35.175 29.614 -3.389 1.00 54.38 87 ASP A C 1
ATOM 674 O O . ASP A 1 87 ? 35.462 30.395 -2.481 1.00 54.38 87 ASP A O 1
ATOM 678 N N . ASP A 1 88 ? 36.094 28.876 -4.012 1.00 53.81 88 ASP A N 1
ATOM 679 C CA . ASP A 1 88 ? 37.501 29.257 -4.073 1.00 53.81 88 ASP A CA 1
ATOM 680 C C . ASP A 1 88 ? 37.578 30.424 -5.077 1.00 53.81 88 ASP A C 1
ATOM 682 O O . ASP A 1 88 ? 37.850 30.232 -6.261 1.00 53.81 88 ASP A O 1
ATOM 686 N N . ASP A 1 89 ? 37.241 31.632 -4.610 1.00 57.22 89 ASP A N 1
ATOM 687 C CA . ASP A 1 89 ? 37.686 32.877 -5.242 1.00 57.22 89 ASP A CA 1
ATOM 688 C C . ASP A 1 89 ? 39.192 32.996 -4.952 1.00 57.22 89 ASP A C 1
ATOM 690 O O . ASP A 1 89 ? 39.612 33.636 -3.986 1.00 57.22 89 ASP A O 1
ATOM 694 N N . ASP A 1 90 ? 39.997 32.284 -5.745 1.00 55.94 90 ASP A N 1
ATOM 695 C CA . ASP A 1 90 ? 41.433 32.522 -5.838 1.00 55.94 90 ASP A CA 1
ATOM 696 C C . ASP A 1 90 ? 41.643 33.861 -6.566 1.00 55.94 90 ASP A C 1
ATOM 698 O O . ASP A 1 90 ? 41.327 34.018 -7.749 1.00 55.94 90 ASP A O 1
ATOM 702 N N . ASP A 1 91 ? 42.149 34.833 -5.806 1.00 57.97 91 ASP A N 1
ATOM 703 C CA . ASP A 1 91 ? 42.794 36.046 -6.293 1.00 57.97 91 ASP A CA 1
ATOM 704 C C . ASP A 1 91 ? 43.944 35.669 -7.250 1.00 57.97 91 ASP A C 1
ATOM 706 O O . ASP A 1 91 ? 44.982 35.183 -6.800 1.00 57.97 91 ASP A O 1
ATOM 710 N N . ASP A 1 92 ? 4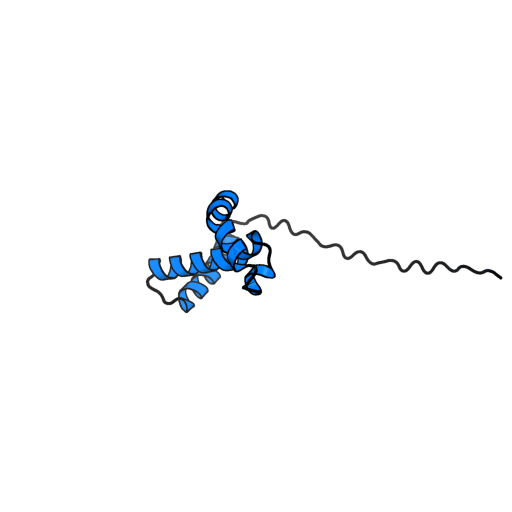3.792 35.946 -8.548 1.00 55.97 92 ASP A N 1
ATOM 711 C CA . ASP A 1 92 ? 44.919 36.060 -9.481 1.00 55.97 92 ASP A CA 1
ATOM 712 C C . ASP A 1 92 ? 45.080 37.537 -9.888 1.00 55.97 92 ASP A C 1
ATOM 714 O O . ASP A 1 92 ? 44.405 38.058 -10.782 1.00 55.97 92 ASP A O 1
ATOM 718 N N . ASP A 1 93 ? 45.985 38.211 -9.172 1.00 58.38 93 ASP A N 1
ATOM 719 C CA . ASP A 1 93 ? 46.739 39.375 -9.643 1.00 58.38 93 ASP A CA 1
ATOM 720 C C . ASP A 1 93 ? 47.617 38.970 -10.850 1.00 58.38 93 ASP A C 1
ATOM 722 O O . ASP A 1 93 ? 48.374 38.013 -10.731 1.00 58.38 93 ASP A O 1
ATOM 726 N N . GLU A 1 94 ? 47.553 39.714 -11.965 1.00 54.66 94 GLU A N 1
ATOM 727 C CA . GLU A 1 94 ? 48.608 40.000 -12.981 1.00 54.66 94 GLU A CA 1
ATOM 728 C C . GLU A 1 94 ? 47.902 40.738 -14.156 1.00 54.66 94 GLU A C 1
ATOM 730 O O . GLU A 1 94 ? 46.921 40.238 -14.703 1.00 54.66 94 GLU A O 1
ATOM 735 N N . ASP A 1 95 ? 48.163 42.012 -14.487 1.00 46.34 95 ASP A N 1
ATOM 736 C CA . ASP A 1 95 ? 49.409 42.655 -14.956 1.00 46.34 95 ASP A CA 1
ATOM 737 C C . ASP A 1 95 ? 49.564 44.127 -14.493 1.00 46.34 95 ASP A C 1
ATOM 739 O O . ASP A 1 95 ? 48.568 44.894 -14.544 1.00 46.34 95 ASP A O 1
#

Foldseek 3Di:
DLVVVCVPCVVVLVVCLVPDVVSVVDDVSCCCVVPVVLVVQLVVQCVVVVHDSVVSNVVVVVVVVVCCVVPVDPPPDDPPPPPPPPPPPDDDDDD

Organism: NCBI:txid1176127

pLDDT: mean 78.27, std 15.48, range [46.34, 98.25]

Sequence (95 aa):
MMDWIAGKVTDEIHEVAGSDPLIGYKTVSGFIQEVLVPELATMLIAEDMDVQEARAREILGESEEIGDLVNQAKEERVEIEKKTVKDDDDDDDED

Secondary structure (DSSP, 8-state):
-HHHHHHHHHHHHHHHHTT-HHHHTS-HHHHIIIIIHHHHHHHHHHHHHT--HHHHHHHHHHHHHHHHHHS------------------------

Radius of gyration: 22.34 Å; Cα contacts (8 Å, |Δi|>4): 39; chains: 1; bounding box: 66×54×39 Å

Solvent-accessible surface area (backbone atoms only — not comparable to full-atom values): 5917 Å² total; per-residue (Å²): 110,64,70,59,54,45,76,72,49,46,69,63,49,58,68,46,26,82,76,35,69,80,46,53,74,38,55,71,67,50,39,44,62,77,42,53,48,56,51,50,52,26,51,52,44,14,66,76,68,76,43,57,62,73,57,17,47,51,50,52,55,61,44,48,62,53,42,49,73,77,55,65,68,80,76,80,72,78,79,80,74,79,78,75,79,74,81,79,80,74,86,78,88,84,134